Protein AF-A0A1V5ZIP0-F1 (afdb_monomer)

Solvent-accessible surface area (backbone atoms only — not comparable to full-atom values): 4564 Å² total; per-residue (Å²): 143,70,62,68,62,56,54,49,56,50,49,53,53,47,32,51,58,32,45,68,69,72,42,72,69,28,33,53,53,24,41,49,54,53,50,55,50,48,54,58,26,48,77,65,77,35,50,66,61,49,53,54,52,49,52,61,60,36,73,86,42,71,84,42,55,76,43,47,54,48,27,33,74,69,72,79,38,77,88,127

Secondary structure (DSSP, 8-state):
--HHHHHHHHHHHHHHHHHHT-SHHHHHHHHHHHHHHHHHHHTTT-HHHHHHHHHHHHHTTTT-HHHHHHHHHTTSSPP-

pLDDT: mean 86.2, std 12.27, range [41.09, 95.44]

Foldseek 3Di:
DPVVVVVLVVLLVQLLVLVVVVDLVSLVVSLVSLLVSCVVCVVVVNNVVSLVVVVVSCVVPVVVVSSQVSCVVSVNHDDD

Nearest PDB structures (foldseek):
  6xt4-assembly1_A  TM=5.753E-01  e=4.432E+00  synthetic construct
  3rib-assembly2_B  TM=4.640E-01  e=2.614E+00  Homo sapiens
  2n8i-assembly1_A  TM=4.133E-01  e=6.300E+00  synthetic construct

Structure (mmCIF, N/CA/C/O backbone):
data_AF-A0A1V5ZIP0-F1
#
_entry.id   AF-A0A1V5ZIP0-F1
#
loop_
_atom_site.group_PDB
_atom_site.id
_atom_site.type_symbol
_atom_site.label_atom_id
_atom_site.label_alt_id
_atom_site.label_comp_id
_atom_site.label_asym_id
_atom_site.label_entity_id
_atom_site.label_seq_id
_atom_site.pdbx_PDB_ins_code
_atom_site.Cartn_x
_atom_site.Cartn_y
_atom_site.Cartn_z
_atom_site.occupancy
_atom_site.B_iso_or_equiv
_atom_site.auth_seq_id
_atom_site.auth_comp_id
_atom_site.auth_asym_id
_atom_site.auth_atom_id
_atom_site.pdbx_PDB_model_num
ATOM 1 N N . MET A 1 1 ? -3.746 6.720 22.265 1.00 41.09 1 MET A N 1
ATOM 2 C CA . MET A 1 1 ? -3.732 6.160 20.893 1.00 41.09 1 MET A CA 1
ATOM 3 C C . MET A 1 1 ? -2.891 7.025 19.938 1.00 41.09 1 MET A C 1
ATOM 5 O O . MET A 1 1 ? -3.443 7.706 19.090 1.00 41.09 1 MET A O 1
ATOM 9 N N . LYS A 1 2 ? -1.555 7.053 20.080 1.00 46.16 2 LYS A N 1
ATOM 10 C CA . LYS A 1 2 ? -0.643 7.818 19.185 1.00 46.16 2 LYS A CA 1
ATOM 11 C C . LYS A 1 2 ? 0.437 6.955 18.514 1.00 46.16 2 LYS A C 1
ATOM 13 O O . LYS A 1 2 ? 1.134 7.431 17.627 1.00 46.16 2 LYS A O 1
ATOM 18 N N . THR A 1 3 ? 0.577 5.702 18.932 1.00 51.72 3 THR A N 1
ATOM 19 C CA . THR A 1 3 ? 1.591 4.762 18.436 1.00 51.72 3 THR A CA 1
ATOM 20 C C . THR A 1 3 ? 1.213 4.177 17.074 1.00 51.72 3 THR A C 1
ATOM 22 O O . THR A 1 3 ? 2.043 4.180 16.176 1.00 51.72 3 THR A O 1
ATOM 25 N N . LEU A 1 4 ? -0.067 3.850 16.864 1.00 52.97 4 LEU A N 1
ATOM 26 C CA . LEU A 1 4 ? -0.578 3.247 15.621 1.00 52.97 4 LEU A CA 1
ATOM 27 C C . LEU A 1 4 ? -0.345 4.114 14.369 1.00 52.97 4 LEU A C 1
ATOM 29 O O . LEU A 1 4 ? 0.064 3.614 13.326 1.00 52.97 4 LEU A O 1
ATOM 33 N N . PHE A 1 5 ? -0.535 5.435 14.469 1.00 52.00 5 PHE A N 1
ATOM 34 C CA . PHE A 1 5 ? -0.276 6.352 13.350 1.00 52.00 5 PHE A CA 1
ATOM 35 C C . PHE A 1 5 ? 1.214 6.478 13.013 1.00 52.00 5 PHE A C 1
ATOM 37 O O . PHE A 1 5 ? 1.567 6.743 11.865 1.00 52.00 5 PHE A O 1
ATOM 44 N N . LYS A 1 6 ? 2.098 6.285 14.000 1.00 57.59 6 LYS A N 1
ATOM 45 C CA . LYS A 1 6 ? 3.549 6.315 13.789 1.00 57.59 6 LYS A CA 1
ATOM 46 C C . LYS A 1 6 ? 3.999 5.092 12.985 1.00 57.59 6 LYS A C 1
ATOM 48 O O . LYS A 1 6 ? 4.827 5.233 12.084 1.00 57.59 6 LYS A O 1
ATOM 53 N N . ASP A 1 7 ? 3.386 3.941 13.259 1.00 69.44 7 ASP A N 1
ATOM 54 C CA . ASP A 1 7 ? 3.628 2.695 12.530 1.00 69.44 7 ASP A CA 1
ATOM 55 C C . ASP A 1 7 ? 3.019 2.753 11.122 1.00 69.44 7 ASP A C 1
ATOM 57 O O . ASP A 1 7 ? 3.698 2.429 10.147 1.00 69.44 7 ASP A O 1
ATOM 61 N N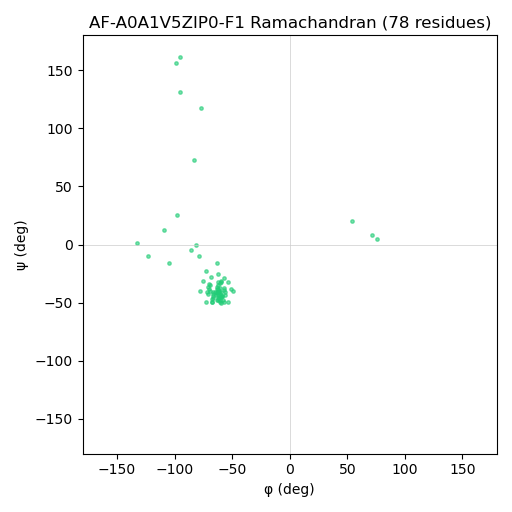 . SER A 1 8 ? 1.809 3.311 10.990 1.00 72.44 8 SER A N 1
ATOM 62 C CA . SER A 1 8 ? 1.156 3.551 9.696 1.00 72.44 8 SER A CA 1
ATOM 63 C C . SER A 1 8 ? 1.976 4.486 8.789 1.00 72.44 8 SER A C 1
ATOM 65 O O . SER A 1 8 ? 2.318 4.125 7.662 1.00 72.44 8 SER A O 1
ATOM 67 N N . ALA A 1 9 ? 2.427 5.646 9.285 1.00 82.75 9 ALA A N 1
ATOM 68 C CA . ALA A 1 9 ? 3.267 6.567 8.510 1.00 82.75 9 ALA A CA 1
ATOM 69 C C . ALA A 1 9 ? 4.604 5.936 8.066 1.00 82.75 9 ALA A C 1
ATOM 71 O O . ALA A 1 9 ? 5.086 6.189 6.955 1.00 82.75 9 ALA A O 1
ATOM 72 N N . SER A 1 10 ? 5.209 5.101 8.917 1.00 85.56 10 SER A N 1
ATOM 73 C CA . SER A 1 10 ? 6.431 4.358 8.590 1.00 85.56 10 SER A CA 1
ATOM 74 C C . SER A 1 10 ? 6.196 3.309 7.496 1.00 85.56 10 SER A C 1
ATOM 76 O O . SER A 1 10 ? 7.009 3.180 6.571 1.00 85.56 10 SER A O 1
ATOM 78 N N . ALA A 1 11 ? 5.070 2.599 7.559 1.00 86.56 11 ALA A N 1
ATOM 79 C CA . ALA A 1 11 ? 4.682 1.601 6.572 1.00 86.56 11 ALA A CA 1
ATOM 80 C C . ALA A 1 11 ? 4.387 2.244 5.206 1.00 86.56 11 ALA A C 1
ATOM 82 O O . ALA A 1 11 ? 4.947 1.805 4.200 1.00 86.56 11 ALA A O 1
ATOM 83 N N . TRP A 1 12 ? 3.653 3.363 5.163 1.00 91.19 12 TRP A N 1
ATOM 84 C CA . TRP A 1 12 ? 3.441 4.132 3.930 1.00 91.19 12 TRP A CA 1
ATOM 85 C C . TRP A 1 12 ? 4.752 4.619 3.310 1.00 91.19 12 TRP A C 1
ATOM 87 O O . TRP A 1 12 ? 4.969 4.479 2.104 1.00 91.19 12 TRP A O 1
ATOM 97 N N . LYS A 1 13 ? 5.672 5.153 4.123 1.00 91.25 13 LYS A N 1
ATOM 98 C CA . LYS A 1 13 ? 6.996 5.589 3.649 1.00 91.25 13 LYS A CA 1
ATOM 99 C C . LYS A 1 13 ? 7.825 4.420 3.113 1.00 91.25 13 LYS A C 1
ATOM 101 O O . LYS A 1 13 ? 8.568 4.578 2.143 1.00 91.25 13 LYS A O 1
ATOM 106 N N . SER A 1 14 ? 7.709 3.248 3.729 1.00 92.00 14 SER A N 1
ATOM 107 C CA . SER A 1 14 ? 8.374 2.031 3.261 1.00 92.00 14 SER A CA 1
ATOM 108 C C . SER A 1 14 ? 7.793 1.565 1.931 1.00 92.00 14 SER A C 1
ATOM 110 O O . SER A 1 14 ? 8.561 1.411 0.986 1.00 92.00 14 SER A O 1
ATOM 112 N N . ALA A 1 15 ? 6.465 1.506 1.797 1.00 92.94 15 ALA A N 1
ATOM 113 C CA . ALA A 1 15 ? 5.798 1.206 0.532 1.00 92.94 15 ALA A CA 1
ATOM 114 C C . ALA A 1 15 ? 6.221 2.177 -0.588 1.00 92.94 15 ALA A C 1
ATOM 116 O O . ALA A 1 15 ? 6.548 1.731 -1.686 1.00 92.94 15 ALA A O 1
ATOM 117 N N . GLN A 1 16 ? 6.316 3.486 -0.313 1.00 93.06 16 GLN A N 1
ATOM 118 C CA . GLN A 1 16 ? 6.782 4.474 -1.299 1.00 93.06 16 GLN A CA 1
ATOM 119 C C . GLN A 1 16 ? 8.216 4.200 -1.768 1.00 93.06 16 GLN A C 1
ATOM 121 O O . GLN A 1 16 ? 8.484 4.178 -2.971 1.00 93.06 16 GLN A O 1
ATOM 126 N N . ARG A 1 17 ? 9.145 3.961 -0.832 1.00 93.69 17 ARG A N 1
ATOM 127 C CA . ARG A 1 17 ? 10.544 3.642 -1.169 1.00 93.69 17 ARG A CA 1
ATOM 128 C C . ARG A 1 17 ? 10.649 2.352 -1.969 1.00 93.69 17 ARG A C 1
ATOM 130 O O . ARG A 1 17 ? 11.429 2.289 -2.915 1.00 93.69 17 ARG A O 1
ATOM 137 N N . THR A 1 18 ? 9.867 1.345 -1.604 1.00 93.81 18 THR A N 1
ATOM 138 C CA . THR A 1 18 ? 9.868 0.058 -2.288 1.00 93.81 18 THR A CA 1
ATOM 139 C C . THR A 1 18 ? 9.308 0.210 -3.704 1.00 93.81 18 THR A C 1
ATOM 141 O O . THR A 1 18 ? 9.996 -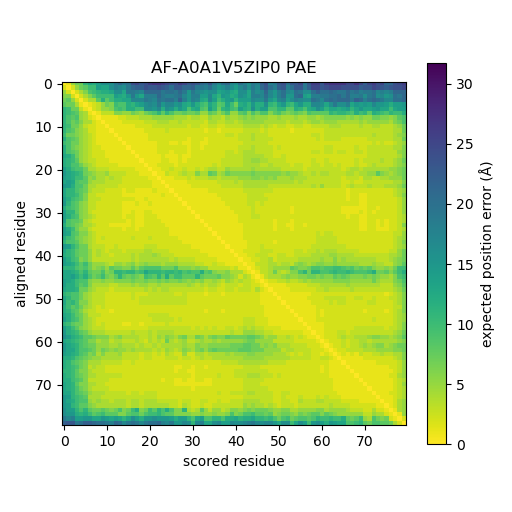0.144 -4.658 1.00 93.81 18 THR A O 1
ATOM 144 N N . VAL A 1 19 ? 8.153 0.859 -3.894 1.00 93.19 19 VAL A N 1
ATOM 145 C CA . VAL A 1 19 ? 7.611 1.138 -5.239 1.00 93.19 19 VAL A CA 1
ATOM 146 C C . VAL A 1 19 ? 8.599 1.936 -6.088 1.00 93.19 19 VAL A C 1
ATOM 148 O O . VAL A 1 19 ? 8.758 1.640 -7.274 1.00 93.19 19 VAL A O 1
ATOM 151 N N . ALA A 1 20 ? 9.313 2.907 -5.511 1.00 92.12 20 ALA A N 1
ATOM 152 C CA . ALA A 1 20 ? 10.288 3.717 -6.240 1.00 92.12 20 ALA A CA 1
ATOM 153 C C . ALA A 1 20 ? 11.392 2.886 -6.921 1.00 92.12 20 ALA A C 1
ATOM 155 O O . ALA A 1 20 ? 11.838 3.281 -7.996 1.00 92.12 20 ALA A O 1
ATOM 156 N N . ARG A 1 21 ? 11.756 1.710 -6.382 1.00 92.75 21 ARG A N 1
ATOM 157 C CA . ARG A 1 21 ? 12.748 0.795 -6.987 1.00 92.75 21 ARG A CA 1
ATOM 158 C C . ARG A 1 21 ? 12.329 0.273 -8.366 1.00 92.75 21 ARG A C 1
ATOM 160 O O . ARG A 1 21 ? 13.184 -0.085 -9.163 1.00 92.75 21 ARG A O 1
ATOM 167 N N . GLY A 1 22 ? 11.026 0.220 -8.654 1.00 91.19 22 GLY A N 1
ATOM 168 C CA . GLY A 1 22 ? 10.507 -0.041 -10.001 1.00 91.19 22 GLY A CA 1
ATOM 169 C C . GLY A 1 22 ? 10.667 -1.470 -10.533 1.00 91.19 22 GLY A C 1
ATOM 170 O O . GLY A 1 22 ? 10.373 -1.702 -11.703 1.00 91.19 22 GLY A O 1
ATOM 171 N N . THR A 1 23 ? 11.097 -2.425 -9.707 1.00 93.50 23 THR A N 1
ATOM 172 C CA . THR A 1 23 ? 11.253 -3.835 -10.096 1.00 93.50 23 THR A CA 1
ATOM 173 C C . THR A 1 23 ? 10.022 -4.666 -9.730 1.00 93.50 23 THR A C 1
ATOM 175 O O . THR A 1 23 ? 9.227 -4.281 -8.872 1.00 93.50 23 THR A O 1
ATOM 178 N N . ALA A 1 24 ? 9.869 -5.839 -10.355 1.00 91.69 24 ALA A N 1
ATOM 179 C CA . ALA A 1 24 ? 8.762 -6.752 -10.064 1.00 91.69 24 ALA A CA 1
ATOM 180 C C . ALA A 1 24 ? 8.717 -7.157 -8.580 1.00 91.69 24 ALA A C 1
ATOM 182 O O . ALA A 1 24 ? 7.683 -6.981 -7.940 1.00 91.69 24 ALA A O 1
ATOM 183 N N . GLY A 1 25 ? 9.857 -7.585 -8.022 1.00 93.81 25 GLY A N 1
ATOM 184 C CA . GLY A 1 25 ? 9.956 -7.961 -6.608 1.00 93.81 25 GLY A CA 1
ATOM 185 C C . GLY A 1 25 ? 9.659 -6.800 -5.656 1.00 93.81 25 GLY A C 1
ATOM 186 O O . GLY A 1 25 ? 9.049 -7.002 -4.611 1.00 93.81 25 GLY A O 1
ATOM 187 N 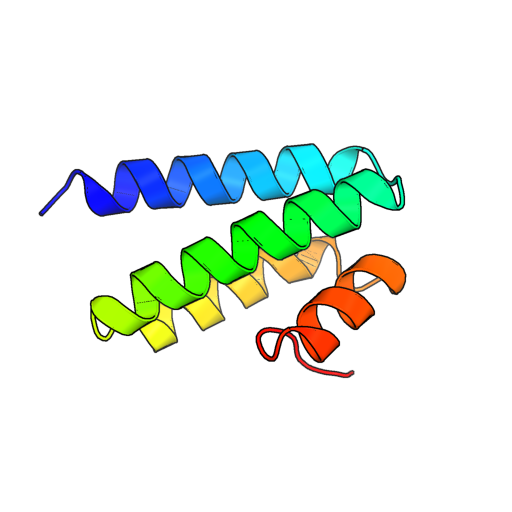N . ALA A 1 26 ? 9.997 -5.567 -6.042 1.00 94.75 26 ALA A N 1
ATOM 188 C CA . ALA A 1 26 ? 9.641 -4.398 -5.250 1.00 94.75 26 ALA A CA 1
ATOM 189 C C . ALA A 1 26 ? 8.128 -4.107 -5.291 1.00 94.75 26 ALA A C 1
ATOM 191 O O . ALA A 1 26 ? 7.546 -3.689 -4.296 1.00 94.75 26 ALA A O 1
ATOM 192 N N . TYR A 1 27 ? 7.447 -4.368 -6.408 1.00 94.81 27 TYR A N 1
ATOM 193 C CA . TYR A 1 27 ? 5.986 -4.281 -6.440 1.00 94.81 27 TYR A CA 1
ATOM 194 C C . TYR A 1 27 ? 5.309 -5.384 -5.623 1.00 94.81 27 TYR A C 1
ATOM 196 O O . TYR A 1 27 ? 4.286 -5.107 -5.003 1.00 94.81 27 TYR A O 1
ATOM 204 N N . ASP A 1 28 ? 5.872 -6.594 -5.581 1.00 95.19 28 ASP A N 1
ATOM 205 C CA . ASP A 1 28 ? 5.383 -7.666 -4.704 1.00 95.19 28 ASP A CA 1
ATOM 206 C C . ASP A 1 28 ? 5.527 -7.279 -3.223 1.00 95.19 28 ASP A C 1
ATOM 208 O O . ASP A 1 28 ? 4.569 -7.377 -2.457 1.00 95.19 28 ASP A O 1
ATOM 212 N N . GLU A 1 29 ? 6.697 -6.771 -2.829 1.00 94.62 29 GLU A N 1
ATOM 213 C CA . GLU A 1 29 ? 6.966 -6.300 -1.466 1.00 94.62 29 GLU A CA 1
ATOM 214 C C . GLU A 1 29 ? 6.059 -5.118 -1.084 1.00 94.62 29 GLU A C 1
ATOM 216 O O . GLU A 1 29 ? 5.437 -5.131 -0.024 1.00 94.62 29 GLU A O 1
ATOM 221 N N . ALA A 1 30 ? 5.907 -4.125 -1.965 1.00 95.06 30 ALA A N 1
ATOM 222 C CA . ALA A 1 30 ? 5.014 -2.998 -1.721 1.00 95.06 30 ALA A CA 1
ATOM 223 C C . ALA A 1 30 ? 3.545 -3.426 -1.604 1.00 95.06 30 ALA A C 1
ATOM 225 O O . ALA A 1 30 ? 2.823 -2.890 -0.769 1.00 95.06 30 ALA A O 1
ATOM 226 N N . CYS A 1 31 ? 3.099 -4.392 -2.415 1.00 95.19 31 CYS A N 1
ATOM 227 C CA . CYS A 1 31 ? 1.741 -4.919 -2.329 1.00 95.19 31 CYS A CA 1
ATOM 228 C C . CYS A 1 31 ? 1.483 -5.576 -0.968 1.00 95.19 31 CYS A C 1
ATOM 230 O O . CYS A 1 31 ? 0.442 -5.316 -0.376 1.00 95.19 31 CYS A O 1
ATOM 232 N N . ARG A 1 32 ? 2.432 -6.370 -0.451 1.00 93.62 32 ARG A N 1
ATOM 233 C CA . ARG A 1 32 ? 2.318 -6.996 0.879 1.00 93.62 32 ARG A CA 1
ATOM 234 C C . ARG A 1 32 ? 2.195 -5.950 1.986 1.00 93.62 32 ARG A C 1
ATOM 236 O O . ARG A 1 32 ? 1.235 -5.989 2.738 1.00 93.62 32 ARG A O 1
ATOM 243 N N . LEU A 1 33 ? 3.076 -4.945 1.990 1.00 93.00 33 LEU A N 1
ATOM 244 C CA . LEU A 1 33 ? 3.028 -3.853 2.974 1.00 93.00 33 LEU A CA 1
ATOM 245 C C . LEU A 1 33 ? 1.680 -3.109 2.977 1.00 93.00 33 LEU A C 1
ATOM 247 O O . LEU A 1 33 ? 1.205 -2.684 4.027 1.00 93.00 33 LEU A O 1
ATOM 251 N N . LEU A 1 34 ? 1.072 -2.924 1.802 1.00 94.06 34 LEU A N 1
ATOM 252 C CA . LEU A 1 34 ? -0.220 -2.246 1.665 1.00 94.06 34 LEU A CA 1
ATOM 253 C C . LEU A 1 34 ? -1.403 -3.123 2.099 1.00 94.06 34 LEU A C 1
ATOM 255 O O . LEU A 1 34 ? -2.386 -2.588 2.607 1.00 94.06 34 LEU A O 1
ATOM 259 N N . VAL A 1 35 ? -1.309 -4.444 1.925 1.00 92.94 35 VAL A N 1
ATOM 260 C CA . VAL A 1 35 ? -2.293 -5.404 2.449 1.00 92.94 35 VAL A CA 1
ATOM 261 C C . VAL A 1 35 ? -2.238 -5.433 3.973 1.00 92.94 35 VAL A C 1
ATOM 263 O O . VAL A 1 35 ? -3.269 -5.214 4.601 1.00 92.94 35 VAL A O 1
ATOM 266 N N . ASP A 1 36 ? -1.045 -5.561 4.559 1.00 90.25 36 ASP A N 1
ATOM 267 C CA . ASP A 1 36 ? -0.863 -5.553 6.017 1.00 90.25 36 ASP A CA 1
ATOM 268 C C . ASP A 1 36 ? -1.437 -4.263 6.641 1.00 90.25 36 ASP A C 1
ATOM 270 O O . ASP A 1 36 ? -2.117 -4.286 7.669 1.00 90.25 36 ASP A O 1
ATOM 274 N N . LEU A 1 37 ? -1.227 -3.116 5.979 1.00 90.88 37 LEU A N 1
ATOM 275 C CA . LEU A 1 37 ? -1.819 -1.835 6.379 1.00 90.88 37 LEU A CA 1
ATOM 276 C C . LEU A 1 37 ? -3.349 -1.826 6.298 1.00 90.88 37 LEU A C 1
ATOM 278 O O . LEU A 1 37 ? -4.005 -1.276 7.186 1.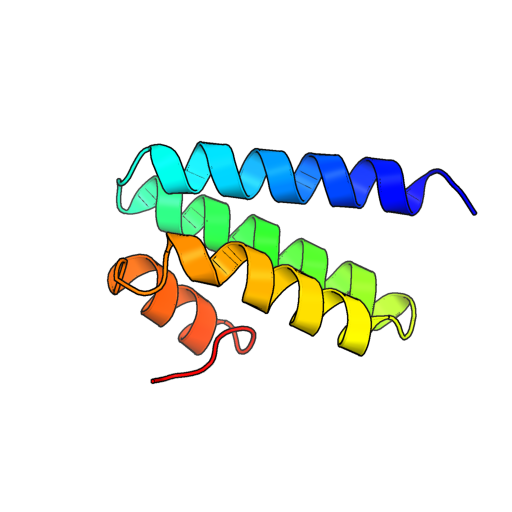00 90.88 37 LEU A O 1
ATOM 282 N N . SER A 1 38 ? -3.918 -2.409 5.241 1.00 90.38 38 SER A N 1
ATOM 283 C CA . SER A 1 38 ? -5.367 -2.520 5.067 1.00 90.38 38 SER A CA 1
ATOM 284 C C . SER A 1 38 ? -5.990 -3.345 6.188 1.00 90.38 38 SER A C 1
ATOM 286 O O . SER A 1 38 ? -6.999 -2.940 6.762 1.00 90.38 38 SER A O 1
ATOM 288 N N . GLU A 1 39 ? -5.387 -4.486 6.516 1.00 87.94 39 GLU A N 1
ATOM 289 C CA . GLU A 1 39 ? -5.856 -5.386 7.572 1.00 87.94 39 GLU A CA 1
ATOM 290 C C . GLU A 1 39 ? -5.778 -4.717 8.949 1.00 87.94 39 GLU A C 1
ATOM 292 O O . GLU A 1 39 ? -6.751 -4.740 9.707 1.00 87.94 39 GLU A O 1
ATOM 297 N N . ALA A 1 40 ? -4.674 -4.020 9.240 1.00 87.12 40 ALA A N 1
ATOM 298 C CA . ALA A 1 40 ? -4.524 -3.251 10.473 1.00 87.12 40 ALA A CA 1
ATOM 299 C C . ALA A 1 40 ? -5.576 -2.133 10.604 1.00 87.12 40 ALA A C 1
ATOM 301 O O . ALA A 1 40 ? -6.116 -1.911 11.687 1.00 87.12 40 ALA A O 1
ATOM 302 N N . HIS A 1 41 ? -5.904 -1.438 9.509 1.00 84.88 41 HIS A N 1
ATOM 303 C CA . HIS A 1 41 ? -6.964 -0.426 9.505 1.00 84.88 41 HIS A CA 1
ATOM 304 C C . HIS A 1 41 ? -8.367 -1.032 9.630 1.00 84.88 41 HIS A C 1
ATOM 306 O O . HIS A 1 41 ? -9.220 -0.438 10.291 1.00 84.88 41 HIS A O 1
ATOM 312 N N . ALA A 1 42 ? -8.619 -2.192 9.021 1.00 85.06 42 ALA A N 1
ATOM 313 C CA . ALA A 1 42 ? -9.895 -2.893 9.133 1.00 85.06 42 ALA A CA 1
ATOM 314 C C . ALA A 1 42 ? -10.171 -3.331 10.578 1.00 85.06 42 ALA A C 1
ATOM 316 O O . ALA A 1 42 ? -11.280 -3.132 11.066 1.00 85.06 42 ALA A O 1
ATOM 317 N N . ALA A 1 43 ? -9.150 -3.813 11.294 1.00 84.06 43 ALA A N 1
ATOM 318 C CA . ALA A 1 43 ? -9.247 -4.175 12.710 1.00 84.06 43 ALA A CA 1
ATOM 319 C C . ALA A 1 43 ? -9.582 -2.991 13.643 1.00 84.06 43 ALA A C 1
ATOM 321 O O . ALA A 1 43 ? -9.972 -3.198 14.790 1.00 84.06 43 ALA A O 1
ATOM 322 N N . LEU A 1 44 ? -9.425 -1.753 13.165 1.00 81.00 44 LEU A N 1
ATOM 323 C CA . LEU A 1 44 ? -9.675 -0.517 13.912 1.00 81.00 44 LEU A CA 1
ATOM 324 C C . LEU A 1 44 ? -10.919 0.242 13.414 1.00 81.00 44 LEU A C 1
ATOM 326 O O . LEU A 1 44 ? -11.061 1.425 13.721 1.00 81.00 44 LEU A O 1
ATOM 330 N N . ASP A 1 45 ? -11.765 -0.382 12.582 1.00 80.69 45 ASP A N 1
ATOM 331 C CA . ASP A 1 45 ? -12.885 0.264 11.871 1.00 80.69 45 ASP A CA 1
ATOM 332 C C . ASP A 1 45 ? -12.473 1.507 11.041 1.00 80.69 45 ASP A C 1
ATOM 334 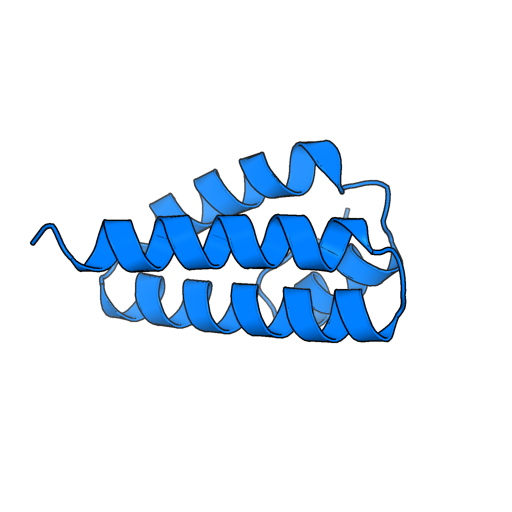O O . ASP A 1 45 ? -13.292 2.328 10.621 1.00 80.69 45 ASP A O 1
ATOM 338 N N . ALA A 1 46 ? -11.182 1.629 10.714 1.00 81.38 46 ALA A N 1
ATOM 339 C CA . ALA A 1 46 ? -10.572 2.772 10.033 1.00 81.38 46 ALA A CA 1
ATOM 340 C C . ALA A 1 46 ? -10.410 2.553 8.514 1.00 81.38 46 ALA A C 1
ATOM 342 O O . ALA A 1 46 ? -9.559 3.173 7.865 1.00 81.38 46 ALA A O 1
ATOM 343 N N . SER A 1 47 ? -11.242 1.686 7.925 1.00 82.50 47 SER A N 1
ATOM 344 C CA . SER A 1 47 ? -11.193 1.303 6.503 1.00 82.50 47 SER A CA 1
ATOM 345 C C . SER A 1 47 ? -11.370 2.487 5.541 1.00 82.50 47 SER A C 1
ATOM 347 O O . SER A 1 47 ? -10.807 2.494 4.446 1.00 82.50 47 SER A O 1
ATOM 349 N N . LYS A 1 48 ? -12.142 3.513 5.931 1.00 86.75 48 LYS A N 1
ATOM 350 C CA . LYS A 1 48 ? -12.318 4.733 5.120 1.00 86.75 48 LYS A CA 1
ATOM 351 C C . LYS A 1 48 ? -11.017 5.531 5.020 1.00 86.75 48 LYS A C 1
ATOM 353 O O . LYS A 1 48 ? -10.625 5.898 3.916 1.00 86.75 48 LYS A O 1
ATOM 358 N N . SER A 1 49 ? -10.326 5.724 6.144 1.00 87.38 49 SER A N 1
ATOM 359 C CA . SER A 1 49 ? -9.044 6.436 6.195 1.00 87.38 49 SER A CA 1
ATOM 360 C C . SER A 1 49 ? -7.975 5.731 5.361 1.00 87.38 49 SER A C 1
ATOM 362 O O . SER A 1 49 ? -7.273 6.385 4.594 1.00 87.38 49 SER A O 1
ATOM 364 N N . PHE A 1 50 ? -7.923 4.394 5.415 1.00 89.94 50 PHE A N 1
ATOM 365 C CA . PHE A 1 50 ? -7.027 3.616 4.558 1.00 89.94 50 PHE A CA 1
ATOM 366 C C . PHE A 1 50 ? -7.281 3.879 3.069 1.00 89.94 50 PHE A C 1
ATOM 368 O O . PHE A 1 50 ? -6.345 4.156 2.323 1.00 89.94 50 PHE A O 1
ATOM 375 N N . ARG A 1 51 ? -8.546 3.853 2.620 1.00 90.44 51 ARG A N 1
ATOM 376 C CA . ARG A 1 51 ? -8.883 4.098 1.206 1.00 90.44 51 ARG A CA 1
ATOM 377 C C . ARG A 1 51 ? -8.490 5.503 0.746 1.00 90.44 51 ARG A C 1
ATOM 379 O O . ARG A 1 51 ? -8.049 5.663 -0.390 1.00 90.44 51 ARG A O 1
ATOM 386 N N . GLU A 1 52 ? -8.645 6.520 1.590 1.00 91.44 52 GLU A N 1
ATOM 387 C CA . GLU A 1 52 ? -8.232 7.891 1.262 1.00 91.44 52 GLU A CA 1
ATOM 388 C C . GLU A 1 52 ? -6.711 8.024 1.131 1.00 91.44 52 GLU A C 1
ATOM 390 O O . GLU A 1 52 ? -6.218 8.656 0.193 1.00 91.44 52 GLU A O 1
ATOM 395 N N . GLU A 1 53 ? -5.956 7.406 2.037 1.00 91.62 53 GLU A N 1
ATOM 396 C CA . GLU A 1 53 ? -4.493 7.395 1.988 1.00 91.62 53 GLU A CA 1
ATOM 397 C C . GLU A 1 53 ? -3.969 6.566 0.814 1.00 91.62 53 GLU A C 1
ATOM 399 O O . GLU A 1 53 ? -3.076 7.023 0.097 1.00 91.62 53 GLU A O 1
ATOM 404 N N . LEU A 1 54 ? -4.591 5.420 0.526 1.00 93.25 54 LEU A N 1
ATOM 405 C CA . LEU A 1 54 ? -4.274 4.608 -0.644 1.00 93.25 54 LEU A CA 1
ATOM 406 C C . LEU A 1 54 ? -4.512 5.387 -1.942 1.00 93.25 54 LEU A C 1
ATOM 408 O O . LEU A 1 54 ? -3.670 5.358 -2.837 1.00 93.25 54 LEU A O 1
ATOM 412 N N . LYS A 1 55 ? -5.611 6.146 -2.047 1.00 91.94 55 LYS A N 1
ATOM 413 C CA . LYS A 1 55 ? -5.857 7.024 -3.204 1.00 91.94 55 LYS A CA 1
ATOM 414 C C . LYS A 1 55 ? -4.749 8.066 -3.365 1.00 91.94 55 LYS A C 1
ATOM 416 O O . LYS A 1 55 ? -4.237 8.227 -4.471 1.00 91.94 55 LYS A O 1
ATOM 421 N N . LYS A 1 56 ? -4.331 8.724 -2.276 1.00 92.12 56 LYS A N 1
ATOM 422 C CA . LYS A 1 56 ? -3.214 9.690 -2.290 1.00 92.12 56 LYS A CA 1
ATOM 423 C C . LYS A 1 56 ? -1.901 9.034 -2.722 1.00 92.12 56 LYS A C 1
ATOM 425 O O . LYS A 1 56 ? -1.193 9.590 -3.558 1.00 92.12 56 LYS A O 1
ATOM 430 N N . PHE A 1 57 ? -1.603 7.848 -2.193 1.00 91.56 57 PHE A N 1
ATOM 431 C CA . PHE A 1 57 ? -0.440 7.048 -2.572 1.00 91.56 57 PHE A CA 1
ATOM 432 C C . PHE A 1 57 ? -0.456 6.704 -4.069 1.00 91.56 57 PHE A C 1
ATOM 434 O O . PHE A 1 57 ? 0.551 6.850 -4.764 1.00 91.56 57 PHE A O 1
ATOM 441 N N . MET A 1 58 ? -1.617 6.304 -4.592 1.00 91.31 58 MET A N 1
ATOM 442 C CA . MET A 1 58 ? -1.753 5.877 -5.979 1.00 91.31 58 MET A CA 1
ATOM 443 C C . MET A 1 58 ? -1.668 7.019 -6.991 1.00 91.31 58 MET A C 1
ATOM 445 O O . MET A 1 58 ? -1.266 6.750 -8.121 1.00 91.31 58 MET A O 1
ATOM 449 N N . THR A 1 59 ? -1.934 8.279 -6.623 1.00 89.88 59 THR A N 1
ATOM 450 C CA . THR A 1 59 ? -1.819 9.441 -7.533 1.00 89.88 59 THR A CA 1
ATOM 451 C C . THR A 1 59 ? -0.467 9.496 -8.262 1.00 89.88 59 THR A C 1
ATOM 453 O O . THR A 1 59 ? -0.423 9.788 -9.456 1.00 89.88 59 THR A O 1
ATOM 456 N N . GLY A 1 60 ? 0.636 9.138 -7.592 1.00 86.44 60 GLY A N 1
ATOM 457 C CA . GLY A 1 60 ? 1.978 9.083 -8.195 1.00 86.44 60 GLY A CA 1
ATOM 458 C C . GLY A 1 60 ? 2.325 7.765 -8.905 1.00 86.44 60 GLY A C 1
ATOM 459 O O . GLY A 1 60 ? 3.408 7.623 -9.480 1.00 86.44 60 GLY A O 1
ATOM 460 N N . HIS A 1 61 ? 1.445 6.765 -8.846 1.00 87.94 61 HIS A N 1
ATOM 461 C CA . HIS A 1 61 ? 1.740 5.381 -9.224 1.00 87.94 61 HIS A CA 1
ATOM 462 C C . HIS A 1 61 ? 0.691 4.736 -10.141 1.00 87.94 61 HIS A C 1
ATOM 464 O O . HIS A 1 61 ? 0.894 3.602 -10.566 1.00 87.94 61 HIS A O 1
ATOM 470 N N . VAL A 1 62 ? -0.360 5.459 -10.547 1.00 83.81 62 VAL A N 1
ATOM 471 C CA . VAL A 1 62 ? -1.426 4.950 -11.437 1.00 83.81 62 VAL A CA 1
ATOM 472 C C . VAL A 1 62 ? -0.914 4.345 -12.751 1.00 83.81 62 VAL A C 1
ATOM 474 O O . VAL A 1 62 ? -1.494 3.395 -13.264 1.00 83.81 62 VAL A O 1
ATOM 477 N N . ARG A 1 63 ? 0.202 4.848 -13.301 1.00 87.50 63 ARG A N 1
ATOM 478 C CA . ARG A 1 63 ? 0.793 4.326 -14.551 1.00 87.50 63 ARG A CA 1
ATOM 479 C C . ARG A 1 63 ? 1.593 3.033 -14.352 1.00 87.50 63 ARG A C 1
ATOM 481 O O . ARG A 1 63 ? 1.973 2.390 -15.329 1.00 87.50 63 ARG A O 1
ATOM 488 N N . ARG A 1 64 ? 1.857 2.626 -13.106 1.00 89.88 64 ARG A N 1
ATOM 489 C CA . ARG A 1 64 ? 2.603 1.405 -12.773 1.00 89.88 64 ARG A CA 1
ATOM 490 C C . ARG A 1 64 ? 1.660 0.205 -12.814 1.00 89.88 64 ARG A C 1
ATOM 492 O O . ARG A 1 64 ? 1.307 -0.353 -11.780 1.00 89.88 64 ARG A O 1
ATOM 499 N N . LYS A 1 65 ? 1.269 -0.207 -14.026 1.00 91.69 65 LYS A N 1
ATOM 500 C CA . LYS A 1 65 ? 0.292 -1.289 -14.264 1.00 91.69 65 LYS A CA 1
ATOM 501 C C . LYS A 1 65 ? 0.598 -2.565 -13.473 1.00 91.69 65 LYS A C 1
ATOM 503 O O . LYS A 1 65 ? -0.304 -3.166 -12.909 1.00 91.69 65 LYS A O 1
ATOM 508 N N . ALA A 1 66 ? 1.873 -2.942 -13.374 1.00 93.00 66 ALA A N 1
ATOM 509 C CA . ALA A 1 66 ? 2.301 -4.119 -12.621 1.00 93.00 66 ALA A CA 1
ATOM 510 C C . ALA A 1 66 ? 1.995 -4.030 -11.113 1.00 93.00 66 ALA A C 1
ATOM 512 O O . ALA A 1 66 ? 1.675 -5.051 -10.508 1.00 93.00 66 ALA A O 1
ATOM 513 N N . LEU A 1 67 ? 2.079 -2.836 -10.518 1.00 93.31 67 LEU A N 1
ATOM 514 C CA . LEU A 1 67 ? 1.675 -2.587 -9.134 1.00 93.31 67 LEU A CA 1
ATOM 515 C C . LEU A 1 67 ? 0.148 -2.594 -9.012 1.00 93.31 67 LEU A C 1
ATOM 517 O O . LEU A 1 67 ? -0.381 -3.309 -8.171 1.00 93.31 67 LEU A O 1
ATOM 521 N N . VAL A 1 68 ? -0.554 -1.860 -9.885 1.00 93.12 68 VAL A N 1
ATOM 522 C CA . VAL A 1 68 ? -2.030 -1.784 -9.888 1.00 93.12 68 VAL A CA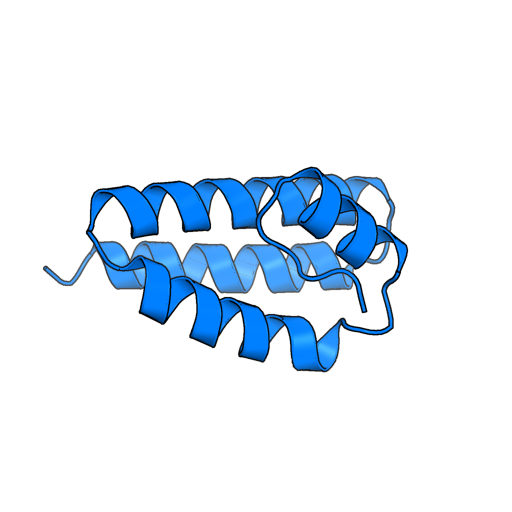 1
ATOM 523 C C . VAL A 1 68 ? -2.648 -3.180 -9.944 1.00 93.12 68 VAL A C 1
ATOM 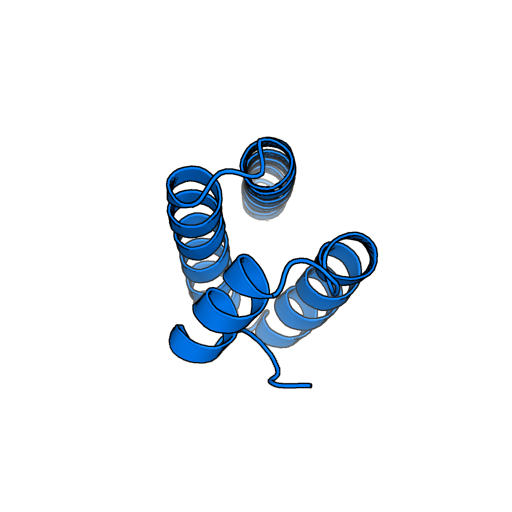525 O O . VAL A 1 68 ? -3.461 -3.525 -9.096 1.00 93.12 68 VAL A O 1
ATOM 528 N N . GLN A 1 69 ? -2.190 -4.024 -10.869 1.00 94.44 69 GLN A N 1
ATOM 529 C CA . GLN A 1 69 ? -2.692 -5.390 -11.032 1.00 94.44 69 GLN A CA 1
ATOM 530 C C . GLN A 1 69 ? -2.491 -6.260 -9.784 1.00 94.44 69 GLN A C 1
ATOM 532 O O . GLN A 1 69 ? -3.323 -7.112 -9.486 1.00 94.44 69 GLN A O 1
ATOM 537 N N . ARG A 1 70 ? -1.408 -6.052 -9.028 1.00 95.44 70 AR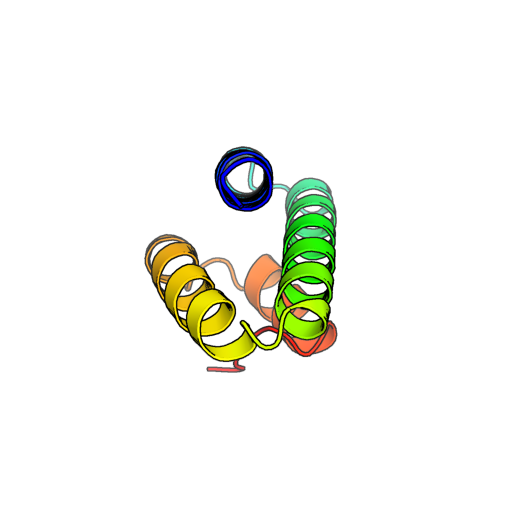G A N 1
ATOM 538 C CA . ARG A 1 70 ? -1.185 -6.764 -7.760 1.00 95.44 70 ARG A CA 1
ATOM 539 C C . ARG A 1 70 ? -2.152 -6.295 -6.678 1.00 95.44 70 ARG A C 1
ATOM 541 O O . ARG A 1 70 ? -2.731 -7.129 -5.997 1.00 95.44 70 ARG A O 1
ATOM 548 N N . LEU A 1 71 ? -2.378 -4.985 -6.578 1.00 94.19 71 LEU A N 1
ATOM 549 C CA . LEU A 1 71 ? -3.321 -4.409 -5.616 1.00 94.19 71 LEU A CA 1
ATOM 550 C C . LEU A 1 71 ? -4.766 -4.837 -5.901 1.00 94.19 71 LEU A C 1
ATOM 552 O O . LEU A 1 71 ? -5.493 -5.163 -4.967 1.00 94.19 71 LEU A O 1
ATOM 556 N N . VAL A 1 72 ? -5.167 -4.884 -7.176 1.00 94.19 72 VAL A N 1
ATOM 557 C CA . VAL A 1 72 ? -6.479 -5.401 -7.603 1.00 94.19 72 VAL A CA 1
ATOM 558 C C . VAL A 1 72 ? -6.621 -6.878 -7.235 1.00 94.19 72 VAL A C 1
ATOM 560 O O . VAL A 1 72 ? -7.604 -7.257 -6.608 1.00 94.19 72 VAL A O 1
ATOM 563 N N . LYS A 1 73 ? -5.6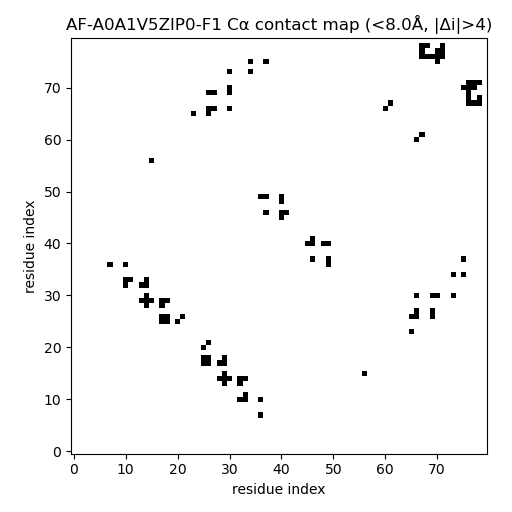15 -7.711 -7.541 1.00 94.75 73 LYS A N 1
ATOM 564 C CA . LYS A 1 73 ? -5.610 -9.135 -7.155 1.00 94.75 73 LYS A CA 1
ATOM 565 C C . LYS A 1 73 ? -5.677 -9.348 -5.643 1.00 94.75 73 LYS A C 1
ATOM 567 O O . LYS A 1 73 ? -6.257 -10.331 -5.201 1.00 94.75 73 LYS A O 1
ATOM 572 N N . ALA A 1 74 ? -5.094 -8.439 -4.868 1.00 93.12 74 ALA A N 1
ATOM 573 C CA . ALA A 1 74 ? -5.150 -8.451 -3.411 1.00 93.12 74 ALA A CA 1
ATOM 574 C C . ALA A 1 74 ? -6.452 -7.854 -2.836 1.00 93.12 74 ALA A C 1
ATOM 576 O O . ALA A 1 74 ? -6.603 -7.790 -1.622 1.00 93.12 74 ALA A O 1
ATOM 577 N N . GLY A 1 75 ? -7.385 -7.389 -3.676 1.00 92.62 75 GLY A N 1
ATOM 578 C CA . GLY A 1 75 ? -8.683 -6.855 -3.248 1.00 92.62 75 GLY A CA 1
ATOM 579 C C . GLY A 1 75 ? -8.647 -5.447 -2.643 1.00 92.62 75 GLY A C 1
ATOM 580 O O . GLY A 1 75 ? -9.679 -4.954 -2.192 1.00 92.62 75 GLY A O 1
ATOM 581 N N . ILE A 1 76 ? -7.486 -4.782 -2.644 1.00 91.88 76 ILE A N 1
ATOM 582 C CA . ILE A 1 76 ? -7.316 -3.433 -2.076 1.00 91.88 76 ILE A CA 1
ATOM 583 C C . ILE A 1 76 ? -7.215 -2.334 -3.144 1.00 91.88 76 ILE A C 1
ATOM 585 O O . ILE A 1 76 ? -7.364 -1.157 -2.827 1.00 91.88 76 ILE A O 1
ATOM 589 N N . GLY A 1 77 ? -6.967 -2.696 -4.406 1.00 85.62 77 GLY A N 1
ATOM 590 C CA . GLY A 1 77 ? -6.891 -1.775 -5.542 1.00 85.62 77 GLY A CA 1
ATOM 591 C C . GLY A 1 77 ? -8.178 -1.714 -6.368 1.00 85.62 77 GLY A C 1
ATOM 592 O O . GLY A 1 77 ? -8.953 -2.664 -6.401 1.00 85.62 77 GLY A O 1
ATOM 593 N N . GLU A 1 78 ? -8.372 -0.602 -7.076 1.00 78.12 78 GLU A N 1
ATOM 594 C CA . GLU A 1 78 ? -9.422 -0.449 -8.091 1.00 78.12 78 GLU A CA 1
ATOM 595 C C . GLU A 1 78 ? -8.834 -0.766 -9.477 1.00 78.12 78 GLU A C 1
ATOM 597 O O . GLU A 1 78 ? -7.762 -0.258 -9.824 1.00 78.12 78 GLU A O 1
ATOM 602 N N . ASP A 1 79 ? -9.522 -1.604 -10.258 1.00 65.50 79 ASP A N 1
ATOM 603 C CA . ASP A 1 79 ? -9.222 -1.802 -11.679 1.00 65.50 79 ASP A CA 1
ATOM 604 C C . ASP A 1 79 ? -9.779 -0.587 -12.433 1.00 65.50 79 ASP A C 1
ATOM 606 O O . ASP A 1 79 ? -10.970 -0.286 -12.334 1.00 65.50 79 ASP A O 1
ATOM 610 N N . ARG A 1 80 ? -8.905 0.182 -13.083 1.00 58.22 80 ARG A N 1
ATOM 611 C CA . ARG A 1 80 ? -9.278 1.352 -13.887 1.00 58.22 80 ARG A CA 1
ATOM 612 C C . ARG A 1 80 ? -8.985 1.104 -15.351 1.00 58.22 80 ARG A C 1
ATOM 614 O O . ARG A 1 80 ? -7.861 0.628 -15.637 1.00 58.22 80 ARG A O 1
#

Radius of gyration: 11.99 Å; Cα contacts (8 Å, |Δi|>4): 58; chains: 1; bounding box: 26×19×35 Å

Mean predicted aligned error: 4.75 Å

Sequence (80 aa):
MKTLFKDSASAWKSAQRTVARGTAGAYDEACRLLVDLSEAHAALDASKSFREELKKFMTGHVRRKALVQRLVKAGIGEDR